Protein AF-A0AAV5C096-F1 (afdb_monomer_lite)

Radius of gyration: 17.16 Å; chains: 1; bounding box: 36×26×49 Å

Structure (mmCIF, N/CA/C/O backbone):
data_AF-A0AAV5C096-F1
#
_entry.id   AF-A0AAV5C096-F1
#
loop_
_atom_site.group_PDB
_atom_site.id
_atom_site.type_symbol
_atom_site.label_atom_id
_atom_site.label_alt_id
_atom_site.label_comp_id
_atom_site.label_asym_id
_atom_site.label_entity_id
_atom_site.label_seq_id
_atom_site.pdbx_PDB_ins_code
_atom_site.Cartn_x
_atom_site.Cartn_y
_atom_site.Cartn_z
_atom_site.occupancy
_atom_site.B_iso_or_equiv
_atom_site.auth_seq_id
_atom_site.auth_comp_id
_atom_site.auth_asym_id
_atom_site.auth_atom_id
_atom_site.pdbx_PDB_model_num
ATOM 1 N N . MET A 1 1 ? 17.752 -7.259 -27.167 1.00 59.62 1 MET A N 1
ATOM 2 C CA . MET A 1 1 ? 16.862 -7.048 -26.009 1.00 59.62 1 MET A CA 1
ATOM 3 C C . MET A 1 1 ? 17.468 -7.757 -24.816 1.00 59.62 1 MET A C 1
ATOM 5 O O . MET A 1 1 ? 17.886 -8.899 -24.959 1.00 59.62 1 MET A O 1
ATOM 9 N N . THR A 1 2 ? 17.651 -7.059 -23.697 1.00 83.56 2 THR A N 1
ATOM 10 C CA . THR A 1 2 ? 18.134 -7.687 -22.463 1.00 83.56 2 THR A CA 1
ATOM 11 C C . THR A 1 2 ? 16.917 -8.099 -21.646 1.00 83.56 2 THR A C 1
ATOM 13 O O . THR A 1 2 ? 15.981 -7.318 -21.510 1.00 83.56 2 THR A O 1
ATOM 16 N N . MET A 1 3 ? 16.942 -9.298 -21.062 1.00 89.81 3 MET A N 1
ATOM 17 C CA . MET A 1 3 ? 15.849 -9.825 -20.229 1.00 89.81 3 MET A CA 1
ATOM 18 C C . MET A 1 3 ? 15.372 -8.807 -19.168 1.00 89.81 3 MET A C 1
ATOM 20 O O . MET A 1 3 ? 14.186 -8.673 -18.904 1.00 89.81 3 MET A O 1
ATOM 24 N N . ARG A 1 4 ? 16.276 -7.983 -18.627 1.00 88.62 4 ARG A N 1
ATOM 25 C CA . ARG A 1 4 ? 15.928 -6.920 -17.669 1.00 88.62 4 ARG A CA 1
ATOM 26 C C . ARG A 1 4 ? 14.998 -5.842 -18.240 1.00 88.62 4 ARG A C 1
ATOM 28 O O . ARG A 1 4 ? 14.143 -5.360 -17.509 1.00 88.62 4 ARG A O 1
ATOM 35 N N . ALA A 1 5 ? 15.177 -5.449 -19.500 1.00 90.25 5 ALA A N 1
ATOM 36 C CA . ALA A 1 5 ? 14.350 -4.426 -20.137 1.00 90.25 5 ALA A CA 1
ATOM 37 C C . ALA A 1 5 ? 12.949 -4.962 -20.472 1.00 90.25 5 ALA A C 1
ATOM 39 O O . ALA A 1 5 ? 11.963 -4.259 -20.270 1.00 90.25 5 ALA A O 1
ATOM 40 N N . ASP A 1 6 ? 12.858 -6.222 -20.902 1.00 92.12 6 ASP A N 1
ATOM 41 C CA . ASP A 1 6 ? 11.594 -6.831 -21.333 1.00 92.12 6 ASP A CA 1
ATOM 42 C C . ASP A 1 6 ? 10.656 -7.137 -20.153 1.00 92.12 6 ASP A C 1
ATOM 44 O O . ASP A 1 6 ? 9.436 -7.017 -20.268 1.00 92.12 6 ASP A O 1
ATOM 48 N N . TYR A 1 7 ? 11.213 -7.498 -18.990 1.00 95.19 7 TYR A N 1
ATOM 49 C CA . TYR A 1 7 ? 10.430 -7.807 -17.787 1.00 95.19 7 TYR A CA 1
ATOM 50 C C . TYR A 1 7 ? 10.178 -6.603 -16.872 1.00 95.19 7 TYR A C 1
ATOM 52 O O . TYR A 1 7 ? 9.381 -6.717 -15.941 1.00 95.19 7 TYR A O 1
ATOM 60 N N . ALA A 1 8 ? 10.805 -5.447 -17.116 1.00 92.69 8 ALA A N 1
ATOM 61 C CA . ALA A 1 8 ? 10.606 -4.260 -16.283 1.00 92.69 8 ALA A CA 1
ATOM 62 C C . ALA A 1 8 ? 9.130 -3.800 -16.209 1.00 92.69 8 ALA A C 1
ATOM 64 O O . ALA A 1 8 ? 8.651 -3.590 -15.092 1.00 92.69 8 ALA A O 1
ATOM 65 N N . PRO A 1 9 ? 8.360 -3.722 -17.317 1.00 93.06 9 PRO A N 1
ATOM 66 C CA . PRO A 1 9 ? 6.946 -3.339 -17.255 1.00 93.06 9 PRO A CA 1
ATOM 67 C C . PRO A 1 9 ? 6.100 -4.326 -16.442 1.00 93.06 9 PRO A C 1
ATOM 69 O O . PRO A 1 9 ? 5.254 -3.920 -15.648 1.00 93.06 9 PRO A O 1
ATOM 72 N N . TRP A 1 10 ? 6.372 -5.627 -16.590 1.00 96.06 10 TRP A N 1
ATOM 73 C CA . TRP A 1 10 ? 5.696 -6.679 -15.831 1.00 96.06 10 TRP A CA 1
ATOM 74 C C . TRP A 1 10 ? 6.016 -6.603 -14.342 1.00 96.06 10 TRP A C 1
ATOM 76 O O . TRP A 1 10 ? 5.113 -6.706 -13.519 1.00 96.06 10 TRP A O 1
ATOM 86 N N . HIS A 1 11 ? 7.284 -6.390 -13.989 1.00 95.31 11 HIS A N 1
ATOM 87 C CA . HIS A 1 11 ? 7.702 -6.252 -12.598 1.00 95.31 11 HIS A CA 1
ATOM 88 C C . HIS A 1 11 ? 7.012 -5.065 -11.913 1.00 95.31 11 HIS A C 1
ATOM 90 O O . HIS A 1 11 ? 6.499 -5.218 -10.807 1.00 95.31 11 HIS A O 1
ATOM 96 N N . ILE A 1 12 ? 6.936 -3.915 -12.591 1.00 94.81 12 ILE A N 1
ATOM 97 C CA . ILE A 1 12 ? 6.237 -2.727 -12.081 1.00 94.81 12 ILE A CA 1
ATOM 98 C C . ILE A 1 12 ? 4.742 -3.025 -11.903 1.00 94.81 12 ILE A C 1
ATOM 100 O O . ILE A 1 12 ? 4.190 -2.773 -10.834 1.00 94.81 12 ILE A O 1
ATOM 104 N N . PHE A 1 13 ? 4.097 -3.617 -12.912 1.00 95.69 13 PHE A N 1
ATOM 105 C CA . PHE A 1 13 ? 2.676 -3.962 -12.852 1.00 95.69 13 PHE A CA 1
ATOM 106 C C . PHE A 1 13 ? 2.353 -4.917 -11.695 1.00 95.69 13 PHE A C 1
ATOM 108 O O . PHE A 1 13 ? 1.494 -4.618 -10.865 1.00 95.69 13 PHE A O 1
ATOM 115 N N . PHE A 1 14 ? 3.064 -6.043 -11.593 1.00 97.75 14 PHE A N 1
ATOM 116 C CA . PHE A 1 14 ? 2.846 -7.001 -10.509 1.00 97.75 14 PHE A CA 1
ATOM 117 C C . PHE A 1 14 ? 3.186 -6.412 -9.139 1.00 97.75 14 PHE A C 1
ATOM 119 O O . PHE A 1 14 ? 2.488 -6.706 -8.172 1.00 97.75 14 PHE A O 1
ATOM 126 N N . GLY A 1 15 ? 4.194 -5.540 -9.052 1.00 97.25 15 GLY A N 1
ATOM 127 C CA . GLY A 1 15 ? 4.499 -4.793 -7.834 1.00 97.25 15 GLY A CA 1
ATOM 128 C C . GLY A 1 15 ? 3.311 -3.956 -7.353 1.00 97.25 15 GLY A C 1
ATOM 129 O O . GLY A 1 15 ? 2.935 -4.047 -6.185 1.00 97.25 15 GLY A O 1
ATOM 130 N N . ILE A 1 16 ? 2.660 -3.215 -8.258 1.00 97.50 16 ILE A N 1
ATOM 131 C CA . ILE A 1 16 ? 1.452 -2.430 -7.947 1.00 97.50 16 ILE A CA 1
ATOM 132 C C . ILE A 1 16 ? 0.300 -3.345 -7.506 1.00 97.50 16 ILE A C 1
ATOM 134 O O . ILE A 1 16 ? -0.366 -3.053 -6.514 1.00 97.50 16 ILE A O 1
ATOM 138 N N . VAL A 1 17 ? 0.076 -4.466 -8.199 1.00 98.12 17 VAL A N 1
ATOM 139 C CA . VAL A 1 17 ? -0.988 -5.426 -7.848 1.00 98.12 17 VAL A CA 1
ATOM 140 C C . VAL A 1 17 ? -0.770 -6.013 -6.451 1.00 98.12 17 VAL A C 1
ATOM 142 O O . VAL A 1 17 ? -1.697 -6.036 -5.643 1.00 98.12 17 VAL A O 1
ATOM 145 N N . ILE A 1 18 ? 0.450 -6.455 -6.136 1.00 98.31 18 ILE A N 1
ATOM 146 C CA . ILE A 1 18 ? 0.786 -7.015 -4.819 1.00 98.31 18 ILE A CA 1
ATOM 147 C C . ILE A 1 18 ? 0.620 -5.952 -3.729 1.00 98.31 18 ILE A C 1
ATOM 149 O O . ILE A 1 18 ? 0.068 -6.241 -2.668 1.00 98.31 18 ILE A O 1
ATOM 153 N N . PHE A 1 19 ? 1.039 -4.715 -3.998 1.00 98.06 19 PHE A N 1
ATOM 154 C CA . PHE A 1 19 ? 0.875 -3.603 -3.067 1.00 98.06 19 PHE A CA 1
ATOM 155 C C . PHE A 1 19 ? -0.604 -3.297 -2.776 1.00 98.06 19 PHE A C 1
ATOM 157 O O . PHE A 1 19 ? -0.991 -3.179 -1.613 1.00 98.06 19 PHE A O 1
ATOM 164 N N . LEU A 1 20 ? -1.455 -3.257 -3.806 1.00 97.75 20 LEU A N 1
ATOM 165 C CA . LEU A 1 20 ? -2.907 -3.108 -3.650 1.00 97.75 20 LEU A CA 1
ATOM 166 C C . LEU A 1 20 ? -3.518 -4.250 -2.830 1.00 97.75 20 LEU A C 1
ATOM 168 O O . LEU A 1 20 ? -4.314 -4.007 -1.924 1.00 97.75 20 LEU A O 1
ATOM 172 N N . MET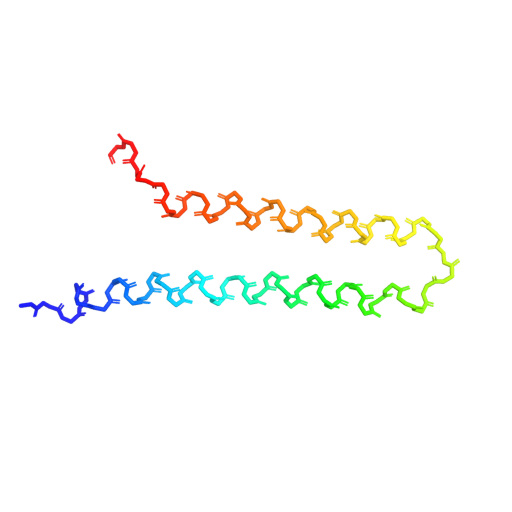 A 1 21 ? -3.111 -5.493 -3.092 1.00 98.25 21 MET A N 1
ATOM 173 C CA . MET A 1 21 ? -3.565 -6.652 -2.320 1.00 98.25 21 MET A CA 1
ATOM 174 C C . MET A 1 21 ? -3.121 -6.591 -0.854 1.00 98.25 21 MET A C 1
ATOM 176 O O . MET A 1 21 ? -3.886 -6.982 0.029 1.00 98.25 21 MET A O 1
ATOM 180 N N . ALA A 1 22 ? -1.928 -6.063 -0.570 1.00 98.19 22 ALA A N 1
ATOM 181 C CA . ALA A 1 22 ? -1.457 -5.848 0.796 1.00 98.19 22 ALA A CA 1
ATOM 182 C C . ALA A 1 22 ? -2.321 -4.810 1.530 1.00 98.19 22 ALA A C 1
ATOM 184 O O . ALA A 1 22 ? -2.728 -5.047 2.665 1.00 98.19 22 ALA A O 1
ATOM 185 N N . ILE A 1 23 ? -2.686 -3.708 0.865 1.00 98.00 23 ILE A N 1
ATOM 186 C CA . ILE A 1 23 ? -3.610 -2.706 1.420 1.00 98.00 23 ILE A CA 1
ATOM 187 C C . ILE A 1 23 ? -4.974 -3.335 1.718 1.00 98.00 23 ILE A C 1
ATOM 189 O O . ILE A 1 23 ? -5.485 -3.191 2.828 1.00 98.00 23 ILE A O 1
ATOM 193 N N . CYS A 1 24 ? -5.544 -4.081 0.767 1.00 97.12 24 CYS A N 1
ATOM 194 C CA . CYS A 1 24 ? -6.808 -4.791 0.973 1.00 97.12 24 CYS A CA 1
ATOM 195 C C . CYS A 1 24 ? -6.727 -5.768 2.154 1.00 97.12 24 CYS A C 1
ATOM 197 O O . CYS A 1 24 ? -7.650 -5.831 2.965 1.00 97.12 24 CYS A O 1
ATOM 199 N N . THR A 1 25 ? -5.613 -6.491 2.287 1.00 97.62 25 THR A N 1
ATOM 200 C CA . THR A 1 25 ? -5.364 -7.407 3.411 1.00 97.62 25 THR A CA 1
ATOM 201 C C . THR A 1 25 ? -5.354 -6.665 4.747 1.00 97.62 25 THR A C 1
ATOM 203 O O . THR A 1 25 ? -5.986 -7.116 5.697 1.00 97.62 25 THR A O 1
ATOM 206 N N . VAL A 1 26 ? -4.700 -5.502 4.826 1.00 96.56 26 VAL A N 1
ATOM 207 C CA . VAL A 1 26 ? -4.697 -4.683 6.048 1.00 96.56 26 VAL A CA 1
ATOM 208 C C . VAL A 1 26 ? -6.104 -4.193 6.375 1.00 96.56 26 VAL A C 1
ATOM 210 O O . VAL A 1 26 ? -6.560 -4.375 7.498 1.00 96.56 26 VAL A O 1
ATOM 213 N N . VAL A 1 27 ? -6.824 -3.613 5.412 1.00 95.62 27 VAL A N 1
ATOM 214 C CA . VAL A 1 27 ? -8.161 -3.043 5.657 1.00 95.62 27 VAL A CA 1
ATOM 215 C C . VAL A 1 27 ? -9.165 -4.124 6.070 1.00 95.62 27 VAL A C 1
ATOM 217 O O . VAL A 1 27 ? -9.906 -3.936 7.032 1.00 95.62 27 VAL A O 1
ATOM 220 N N . THR A 1 28 ? -9.168 -5.275 5.393 1.00 94.19 28 THR A N 1
ATOM 221 C CA . THR A 1 28 ? -10.046 -6.407 5.746 1.00 94.19 28 THR A CA 1
ATOM 222 C C . THR A 1 28 ? -9.648 -7.057 7.072 1.00 94.19 28 THR A C 1
ATOM 224 O O . THR A 1 28 ? -10.521 -7.389 7.873 1.00 94.19 28 THR A O 1
ATOM 227 N N . GLY A 1 29 ? -8.346 -7.166 7.351 1.00 93.81 29 GLY A N 1
ATOM 228 C CA . GLY A 1 29 ? -7.826 -7.625 8.635 1.00 93.81 29 GLY A CA 1
ATOM 229 C C . GLY A 1 29 ? -8.269 -6.721 9.783 1.00 93.81 29 GLY A C 1
ATOM 230 O O . GLY A 1 29 ? -8.858 -7.203 10.747 1.00 93.81 29 GLY A O 1
ATOM 231 N N . LEU A 1 30 ? -8.083 -5.405 9.660 1.00 92.44 30 LEU A N 1
ATOM 232 C CA . LEU A 1 30 ? -8.526 -4.435 10.665 1.00 92.44 30 LEU A CA 1
ATOM 233 C C . LEU A 1 30 ? -10.047 -4.457 10.851 1.00 92.44 30 LEU A C 1
ATOM 235 O O . LEU A 1 30 ? -10.510 -4.426 11.985 1.00 92.44 30 LEU A O 1
ATOM 239 N N . ALA A 1 31 ? -10.825 -4.592 9.773 1.00 88.44 31 ALA A N 1
ATOM 240 C CA . ALA A 1 31 ? -12.275 -4.737 9.877 1.00 88.44 31 ALA A CA 1
ATOM 241 C C . ALA A 1 31 ? -12.666 -5.979 10.698 1.00 88.44 31 ALA A C 1
ATOM 243 O O . ALA A 1 31 ? -13.531 -5.888 11.567 1.00 88.44 31 ALA A O 1
ATOM 244 N N . SER A 1 32 ? -11.988 -7.116 10.491 1.00 85.38 32 SER A N 1
ATOM 245 C CA . SER A 1 32 ? -12.235 -8.348 11.257 1.00 85.38 32 SER A CA 1
ATOM 246 C C . SER A 1 32 ? -11.982 -8.192 12.766 1.00 85.38 32 SER A C 1
ATOM 248 O O . SER A 1 32 ? -12.674 -8.817 13.567 1.00 85.38 32 SER A O 1
ATOM 250 N N . PHE A 1 33 ? -11.061 -7.301 13.156 1.00 78.31 33 PHE A N 1
ATOM 251 C CA . PHE A 1 33 ? -10.742 -6.986 14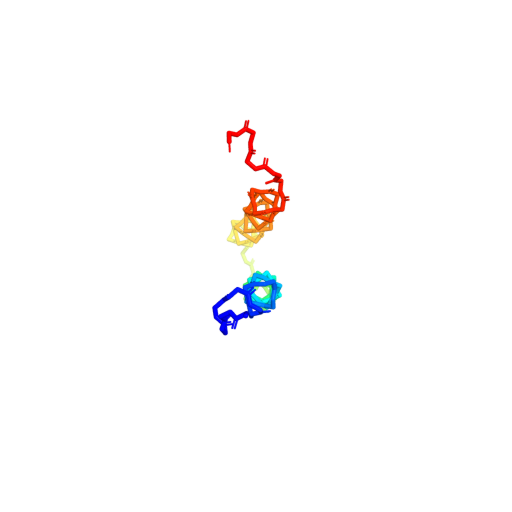.553 1.00 78.31 33 PHE A CA 1
ATOM 252 C C . PHE A 1 33 ? -11.765 -6.080 15.249 1.00 78.31 33 PHE A C 1
ATOM 254 O O . PHE A 1 33 ? -11.771 -6.040 16.475 1.00 78.31 33 PHE A O 1
ATOM 261 N N . ILE A 1 34 ? -12.607 -5.350 14.509 1.00 75.25 34 ILE A N 1
ATOM 262 C CA . ILE A 1 34 ? -13.578 -4.405 15.092 1.00 75.25 34 ILE A CA 1
ATOM 263 C C . ILE A 1 34 ? -14.888 -5.097 15.476 1.00 75.25 34 ILE A C 1
ATOM 265 O O . ILE A 1 34 ? -15.505 -4.718 16.466 1.00 75.25 34 ILE A O 1
ATOM 269 N N . PHE A 1 35 ? -15.306 -6.134 14.744 1.00 66.94 35 PHE A N 1
ATOM 270 C CA . PHE A 1 35 ? -16.561 -6.851 15.020 1.00 66.94 35 PHE A CA 1
ATOM 271 C C . PHE A 1 35 ? -16.747 -7.386 16.459 1.00 66.94 35 PHE A C 1
ATOM 273 O O . PHE A 1 35 ? -17.897 -7.443 16.888 1.00 66.94 35 PHE A O 1
ATOM 280 N N . PRO A 1 36 ? -15.699 -7.769 17.215 1.00 71.50 36 PRO A N 1
ATOM 281 C CA . PRO A 1 36 ? -15.821 -8.195 18.607 1.00 71.50 36 PRO A CA 1
ATOM 282 C C . PRO A 1 36 ? -15.604 -7.081 19.653 1.00 71.50 36 PRO A C 1
ATOM 284 O O . PRO A 1 36 ? -15.630 -7.384 20.843 1.00 71.50 36 PRO A O 1
ATOM 287 N N . LEU A 1 37 ? -15.340 -5.826 19.262 1.00 69.38 37 LEU A N 1
ATOM 288 C CA . LEU A 1 37 ? -15.031 -4.749 20.212 1.00 69.38 37 LEU A CA 1
ATOM 289 C C . LEU A 1 37 ? -16.295 -4.007 20.675 1.00 69.38 37 LEU A C 1
ATOM 291 O O . LEU A 1 37 ? -16.925 -3.294 19.900 1.00 69.38 37 LEU A O 1
ATOM 295 N N . ASP A 1 38 ? -16.586 -4.084 21.977 1.00 68.50 38 ASP A N 1
ATOM 296 C CA . ASP A 1 38 ? -17.651 -3.312 22.644 1.00 68.50 38 ASP A CA 1
ATOM 297 C C . ASP A 1 38 ? -17.246 -1.852 22.959 1.00 68.50 38 ASP A C 1
ATOM 299 O O . ASP A 1 38 ? -18.037 -1.077 23.503 1.00 68.50 38 ASP A O 1
ATOM 303 N N . TYR A 1 39 ? -16.011 -1.447 22.628 1.00 71.25 39 TYR A N 1
ATOM 304 C CA . TYR A 1 39 ? -15.464 -0.128 22.964 1.00 71.25 39 TYR A CA 1
ATOM 305 C C . TYR A 1 39 ? -15.441 0.826 21.755 1.00 71.25 39 TYR A C 1
ATOM 307 O O . TYR A 1 39 ? -14.623 0.665 20.843 1.00 71.25 39 TYR A O 1
ATOM 315 N N . PRO A 1 40 ? -16.262 1.895 21.753 1.00 75.19 40 PRO A N 1
ATOM 316 C CA . PRO A 1 40 ? -16.393 2.784 20.597 1.00 75.19 40 PRO A CA 1
ATOM 317 C C . PRO A 1 40 ? -15.135 3.622 20.311 1.00 75.19 40 PR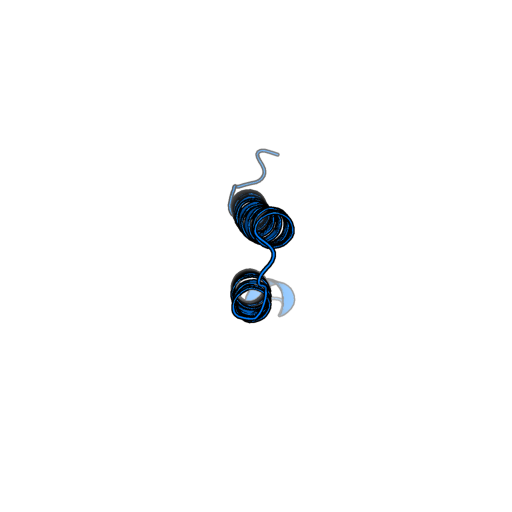O A C 1
ATOM 319 O O . PRO A 1 40 ? -14.890 3.985 19.163 1.00 75.19 40 PRO A O 1
ATOM 322 N N . SER A 1 41 ? -14.311 3.930 21.319 1.00 83.69 41 SER A N 1
ATOM 323 C CA . SER A 1 41 ? -13.101 4.751 21.149 1.00 83.69 41 SER A CA 1
ATOM 324 C C . SER A 1 41 ? -11.969 4.018 20.429 1.00 83.69 41 SER A C 1
ATOM 326 O O . SER A 1 41 ? -11.299 4.606 19.582 1.00 83.69 41 SER A O 1
ATOM 328 N N . GLU A 1 42 ? -11.761 2.734 20.728 1.00 84.62 42 GLU A N 1
ATOM 329 C CA . GLU A 1 42 ? -10.736 1.921 20.061 1.00 84.62 42 GLU A CA 1
ATOM 330 C C . GLU A 1 42 ? -11.127 1.638 18.609 1.00 84.62 42 GLU A C 1
ATOM 332 O O . GLU A 1 42 ? -10.302 1.783 17.705 1.00 84.62 42 GLU A O 1
ATOM 337 N N . ALA A 1 43 ? -12.411 1.360 18.359 1.00 87.88 43 ALA A N 1
ATOM 338 C CA . ALA A 1 43 ? -12.944 1.185 17.011 1.00 87.88 43 ALA A CA 1
ATOM 339 C C . ALA A 1 43 ? -12.703 2.416 16.116 1.00 87.88 43 ALA A C 1
ATOM 341 O O . ALA A 1 43 ? -12.374 2.269 14.937 1.00 87.88 43 ALA A O 1
ATOM 342 N N . LEU A 1 44 ? -12.809 3.637 16.658 1.00 89.62 44 LEU A N 1
ATOM 343 C CA . LEU A 1 44 ? -12.513 4.868 15.914 1.00 89.62 44 LEU A CA 1
ATOM 344 C C . LEU A 1 44 ? -11.038 4.969 15.505 1.00 89.62 44 LEU A C 1
ATOM 346 O O . LEU A 1 44 ? -10.755 5.333 14.364 1.00 89.62 44 LEU A O 1
ATOM 350 N N . ILE A 1 45 ? -10.103 4.619 16.395 1.00 92.12 45 ILE A N 1
ATOM 351 C CA . ILE A 1 45 ? -8.661 4.647 16.096 1.00 92.12 45 ILE A CA 1
ATOM 352 C C . ILE A 1 45 ? -8.319 3.609 15.023 1.00 92.12 45 ILE A C 1
ATOM 354 O O . ILE A 1 45 ? -7.593 3.916 14.077 1.00 92.12 45 ILE A O 1
ATOM 358 N N . ILE A 1 46 ? -8.874 2.399 15.127 1.00 92.56 46 ILE A N 1
ATOM 359 C CA . ILE A 1 46 ? -8.644 1.326 14.150 1.00 92.56 46 ILE A CA 1
ATOM 360 C C . ILE A 1 46 ? -9.199 1.724 12.774 1.00 92.56 46 ILE A C 1
ATOM 362 O O . ILE A 1 46 ? -8.503 1.588 11.765 1.00 92.56 46 ILE A O 1
ATOM 366 N N . ASN A 1 47 ? -10.412 2.285 12.727 1.00 91.44 47 ASN A N 1
ATOM 367 C CA . ASN A 1 47 ? -11.009 2.796 11.491 1.00 91.44 47 ASN A CA 1
ATOM 368 C C . ASN A 1 47 ? -10.191 3.943 10.884 1.00 91.44 47 ASN A C 1
ATOM 370 O O . ASN A 1 47 ? -9.973 3.973 9.672 1.00 91.44 47 ASN A O 1
ATOM 374 N N . PHE A 1 48 ? -9.694 4.866 11.711 1.00 94.69 48 PHE A N 1
ATOM 375 C CA . PHE A 1 48 ? -8.823 5.941 11.246 1.00 94.69 48 PHE A CA 1
ATOM 376 C C . PHE A 1 48 ? -7.510 5.397 10.673 1.00 94.69 48 PHE A C 1
ATOM 378 O O . PHE A 1 48 ? -7.066 5.856 9.623 1.00 94.69 48 PHE A O 1
ATOM 385 N N . ASN A 1 49 ? -6.921 4.377 11.298 1.00 95.25 49 ASN A N 1
ATOM 386 C CA . ASN A 1 49 ? -5.717 3.724 10.790 1.00 95.25 49 ASN A CA 1
ATOM 387 C C . ASN A 1 49 ? -5.963 3.008 9.446 1.00 95.25 49 ASN A C 1
ATOM 389 O O . ASN A 1 49 ? -5.136 3.094 8.534 1.00 95.25 49 ASN A O 1
ATOM 393 N N . ALA 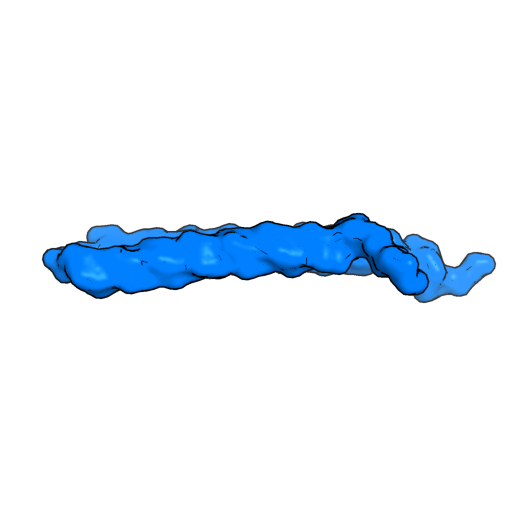A 1 50 ? -7.118 2.355 9.280 1.00 95.62 50 ALA A N 1
ATOM 394 C CA . ALA A 1 50 ? -7.517 1.767 8.000 1.00 95.62 50 ALA A CA 1
ATOM 395 C C . ALA A 1 50 ? -7.672 2.841 6.906 1.00 95.62 50 ALA A C 1
ATOM 397 O O . ALA A 1 50 ? -7.164 2.676 5.795 1.00 95.62 50 ALA A O 1
ATOM 398 N N . LEU A 1 51 ? -8.296 3.979 7.233 1.00 96.44 51 LEU A N 1
ATOM 399 C CA . LEU A 1 51 ? -8.431 5.113 6.316 1.00 96.44 51 LEU A CA 1
ATOM 400 C C . LEU A 1 51 ? -7.072 5.740 5.963 1.00 96.44 51 LEU A C 1
ATOM 402 O O . LEU A 1 51 ? -6.806 6.010 4.792 1.00 96.44 51 LEU A O 1
ATOM 406 N N . ALA A 1 52 ? -6.190 5.927 6.946 1.00 97.69 52 ALA A N 1
ATOM 407 C CA . ALA A 1 52 ? -4.833 6.425 6.732 1.00 97.69 52 ALA A CA 1
ATOM 408 C C . ALA A 1 52 ? -4.029 5.494 5.810 1.00 97.69 52 ALA A C 1
ATOM 410 O O . ALA A 1 52 ? -3.331 5.967 4.914 1.00 97.69 52 ALA A O 1
ATOM 411 N N . THR A 1 53 ? -4.189 4.175 5.965 1.00 97.62 53 THR A N 1
ATOM 412 C CA . THR A 1 53 ? -3.564 3.172 5.088 1.00 97.62 53 THR A CA 1
ATOM 413 C C . THR A 1 53 ? -4.050 3.298 3.640 1.00 97.62 53 THR A C 1
ATOM 415 O O . THR A 1 53 ? -3.241 3.238 2.714 1.00 97.62 53 THR A O 1
ATOM 418 N N . LEU A 1 54 ? -5.351 3.528 3.421 1.00 97.31 54 LEU A N 1
ATOM 419 C CA . LEU A 1 54 ? -5.901 3.765 2.079 1.00 97.31 54 LEU A CA 1
ATOM 420 C C . LEU A 1 54 ? -5.343 5.045 1.445 1.00 97.31 54 LEU A C 1
ATOM 422 O O . LEU A 1 54 ? -4.940 5.030 0.282 1.00 97.31 54 LEU A O 1
ATOM 426 N N . MET A 1 55 ? -5.277 6.138 2.211 1.00 97.94 55 MET A N 1
ATOM 427 C CA . MET A 1 55 ? -4.717 7.410 1.737 1.00 97.94 55 MET A CA 1
ATOM 428 C C . MET A 1 55 ? -3.229 7.283 1.403 1.00 97.94 55 MET A C 1
ATOM 430 O O . MET A 1 55 ? -2.785 7.775 0.367 1.00 97.94 55 MET A O 1
ATOM 434 N N . PHE A 1 56 ? -2.466 6.566 2.231 1.00 97.44 56 PHE A N 1
ATOM 435 C CA . PHE A 1 56 ? -1.069 6.242 1.952 1.00 97.44 56 PHE A CA 1
ATOM 436 C C . PHE A 1 56 ? -0.927 5.448 0.648 1.00 97.44 56 PHE A C 1
ATOM 438 O O . PHE A 1 56 ? -0.137 5.821 -0.218 1.00 97.44 56 PHE A O 1
ATOM 445 N N . GLY A 1 57 ? -1.735 4.400 0.472 1.00 97.19 57 GLY A N 1
ATOM 446 C CA . GLY A 1 57 ? -1.750 3.599 -0.748 1.00 97.19 57 GLY A CA 1
ATOM 447 C C . GLY A 1 57 ? -2.010 4.426 -2.006 1.00 97.19 57 GLY A C 1
ATOM 448 O O . GLY A 1 57 ? -1.289 4.291 -2.992 1.00 97.19 57 GLY A O 1
ATOM 449 N N . LEU A 1 58 ? -2.987 5.334 -1.948 1.00 97.06 58 LEU A N 1
ATOM 450 C CA . LEU A 1 58 ? -3.304 6.256 -3.038 1.00 97.06 58 LEU A CA 1
ATOM 451 C C . LEU A 1 58 ? -2.106 7.141 -3.398 1.00 97.06 58 LEU A C 1
ATOM 453 O O . LEU A 1 58 ? -1.751 7.238 -4.571 1.00 97.06 58 LEU A O 1
ATOM 457 N N . VAL A 1 59 ? -1.458 7.755 -2.404 1.00 97.25 59 VAL A N 1
ATOM 458 C CA . VAL A 1 59 ? -0.296 8.630 -2.634 1.00 97.25 59 VAL A CA 1
ATOM 459 C C . VAL A 1 59 ? 0.876 7.851 -3.232 1.00 97.25 59 VAL A C 1
ATOM 461 O O . VAL A 1 59 ? 1.507 8.336 -4.168 1.00 97.25 59 VAL A O 1
ATOM 464 N N . VAL A 1 60 ? 1.144 6.632 -2.753 1.00 97.00 60 VAL A N 1
ATOM 465 C CA . VAL A 1 60 ? 2.207 5.773 -3.300 1.00 97.00 60 VAL A CA 1
ATOM 466 C C . VAL A 1 60 ? 1.920 5.396 -4.753 1.00 97.00 60 VAL A C 1
ATOM 468 O O . VAL A 1 60 ? 2.810 5.488 -5.592 1.00 97.00 60 VAL A O 1
ATOM 471 N N . ILE A 1 61 ? 0.682 5.020 -5.081 1.00 96.12 61 ILE A N 1
ATOM 472 C CA . ILE A 1 61 ? 0.302 4.670 -6.458 1.00 96.12 61 ILE A CA 1
ATOM 473 C C . ILE A 1 61 ? 0.446 5.877 -7.384 1.00 96.12 61 ILE A C 1
ATOM 475 O O . ILE A 1 61 ? 1.001 5.743 -8.474 1.00 96.12 61 ILE A O 1
ATOM 479 N N . LEU A 1 62 ? 0.002 7.059 -6.946 1.00 94.31 62 LEU A N 1
ATOM 480 C CA . LEU A 1 62 ? 0.214 8.294 -7.698 1.00 94.31 62 LEU A CA 1
ATOM 481 C C . LEU A 1 62 ? 1.707 8.558 -7.910 1.00 94.31 62 LEU A C 1
ATOM 483 O O . LEU A 1 62 ? 2.109 8.819 -9.037 1.00 94.31 62 LEU A O 1
ATOM 487 N N . ALA A 1 63 ? 2.535 8.425 -6.874 1.00 93.56 63 ALA A N 1
ATOM 488 C CA . ALA A 1 63 ? 3.978 8.632 -6.978 1.00 93.56 63 ALA A CA 1
ATOM 489 C C . ALA A 1 63 ? 4.671 7.648 -7.939 1.00 93.56 63 ALA A C 1
ATOM 491 O O . ALA A 1 63 ? 5.664 8.010 -8.562 1.00 93.56 63 ALA A O 1
ATOM 492 N N . VAL A 1 64 ? 4.161 6.418 -8.070 1.00 93.12 64 VAL A N 1
ATOM 493 C CA .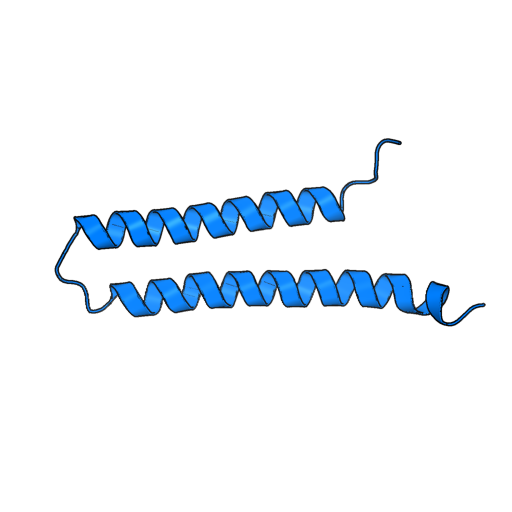 VAL A 1 64 ? 4.715 5.397 -8.976 1.00 93.12 64 VAL A CA 1
ATOM 494 C C . VAL A 1 64 ? 4.264 5.599 -10.426 1.00 93.12 64 VAL A C 1
ATOM 496 O O . VAL A 1 64 ? 5.040 5.341 -11.343 1.00 93.12 64 VAL A O 1
ATOM 499 N N . ILE A 1 65 ? 3.013 6.015 -10.649 1.00 92.25 65 ILE A N 1
ATOM 500 C CA . ILE A 1 65 ? 2.435 6.133 -11.999 1.00 92.25 65 ILE A CA 1
ATOM 501 C C . ILE A 1 65 ? 2.729 7.497 -12.627 1.00 92.25 65 ILE A C 1
ATOM 503 O O . ILE A 1 65 ? 2.848 7.589 -13.851 1.00 92.25 65 ILE A O 1
ATOM 507 N N . LEU A 1 66 ? 2.826 8.563 -11.825 1.00 91.31 66 LEU A N 1
ATOM 508 C CA . LEU A 1 66 ? 3.143 9.879 -12.364 1.00 91.31 66 LEU A CA 1
ATOM 509 C C . LEU A 1 66 ? 4.563 9.868 -12.947 1.00 91.31 66 LEU A C 1
ATOM 511 O O . LEU A 1 66 ? 5.495 9.394 -12.295 1.00 91.31 66 LEU A O 1
ATOM 515 N N . PRO A 1 67 ? 4.751 10.415 -14.159 1.00 83.44 67 PRO A N 1
ATOM 516 C CA . PRO A 1 67 ? 6.083 10.573 -14.712 1.00 83.44 67 PRO A CA 1
ATOM 517 C C . PRO A 1 67 ? 6.913 11.463 -13.784 1.00 83.44 67 PRO A C 1
ATOM 519 O O . PRO A 1 67 ? 6.450 12.520 -13.345 1.00 83.44 67 PRO A O 1
ATOM 522 N N . SER A 1 68 ? 8.148 11.039 -13.502 1.00 76.81 68 SER A N 1
ATOM 523 C CA . SER A 1 68 ? 9.155 11.925 -12.920 1.00 76.81 68 SER A CA 1
ATOM 524 C C . SER A 1 68 ? 9.224 13.177 -13.790 1.00 76.81 68 SER A C 1
ATOM 526 O O . SER A 1 68 ? 9.449 13.082 -14.994 1.00 76.81 68 SER A O 1
ATOM 528 N N . ILE A 1 69 ? 8.990 14.347 -13.193 1.00 67.69 69 ILE A N 1
ATOM 529 C CA . ILE A 1 69 ? 9.099 15.639 -13.893 1.00 67.69 69 ILE A CA 1
ATOM 530 C C . ILE A 1 69 ? 10.578 15.970 -14.213 1.00 67.69 69 ILE A C 1
ATOM 532 O O . ILE A 1 69 ? 10.858 16.936 -14.919 1.00 67.69 69 ILE A O 1
ATOM 536 N N . TYR A 1 70 ? 11.517 15.141 -13.748 1.00 49.59 70 TYR A N 1
ATOM 537 C CA . TYR A 1 70 ? 12.950 15.220 -14.031 1.00 49.59 70 TY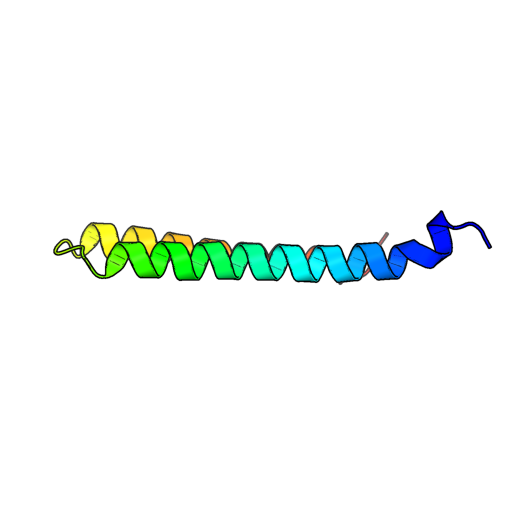R A CA 1
ATOM 538 C C . TYR A 1 70 ? 13.417 14.063 -14.907 1.00 49.59 70 TYR A C 1
ATOM 540 O O . TYR A 1 70 ? 13.035 12.909 -14.582 1.00 49.59 70 TYR A O 1
#

pLDDT: mean 89.74, std 10.57, range [49.59, 98.31]

Sequence (70 aa):
MTMRADYAPWHIFFGIVIFLMAICTVVTGLASFIFPLDYPSEALIINFNALATLMFGLVVILAVILPSIY

Foldseek 3Di:
DDPCVVCVVVVLVVVLVVLVVVLVVLLVVLVVVLVPDPDPVVNVVSVVVNVVSVVVNVVVVCVSPDDDPD

InterPro domains:
  IPR006593 Cytochrome b561/ferric reductase, transmembrane domain [PF03188] (2-35)
  IPR006593 Cytochrome b561/ferric reductase, transmembrane domain [PS50939] (1-65)
  IPR043205 Cytochrome b561/Cytochrome b reductase 1-like [PTHR10106] (2-68)

Organism: NCBI:txid191504

Secondary structure (DSSP, 8-state):
--HHHHHHHHHHHHHHHHHHHHHHHHHHHHHHHHTT---HHHHHHHHHHHHHHHHHHHHHHHHHHSPP--